Protein AF-A0A5J5U190-F1 (afdb_monomer_lite)

Sequence (48 aa):
MQLVFIVFTGEAWGYLGSRRFLLELDQQPDAVHGLNSSLIQLVFFSFG

Structure (mmC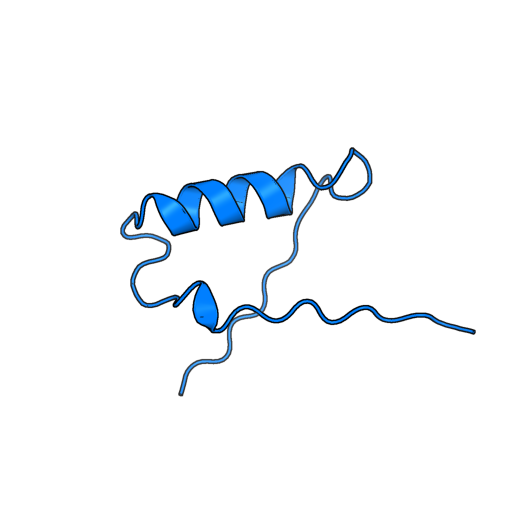IF, N/CA/C/O backbone):
data_AF-A0A5J5U190-F1
#
_entry.id   AF-A0A5J5U190-F1
#
loop_
_atom_site.group_PDB
_atom_site.id
_atom_site.type_symbol
_atom_site.label_atom_id
_atom_site.label_alt_id
_atom_site.label_comp_id
_atom_site.label_asym_id
_atom_site.label_entity_id
_atom_site.label_seq_id
_atom_site.pdbx_PDB_ins_code
_atom_site.Cartn_x
_atom_site.Cartn_y
_atom_site.Cartn_z
_atom_site.occupancy
_atom_site.B_iso_or_equiv
_atom_site.auth_seq_id
_atom_site.auth_comp_id
_atom_site.auth_asym_id
_atom_site.auth_atom_id
_atom_site.pdbx_PDB_model_num
ATOM 1 N N . MET A 1 1 ? -12.749 -17.385 1.466 1.00 69.81 1 MET A N 1
ATOM 2 C CA . MET A 1 1 ? -11.377 -17.019 1.056 1.00 69.81 1 MET A CA 1
ATOM 3 C C . MET A 1 1 ? -11.513 -15.957 -0.018 1.00 69.81 1 MET A C 1
ATOM 5 O O . MET A 1 1 ? -12.185 -16.221 -1.005 1.00 69.81 1 MET A O 1
ATOM 9 N N . GLN A 1 2 ? -11.010 -14.749 0.229 1.00 71.44 2 GLN A N 1
ATOM 10 C CA . GLN A 1 2 ? -11.194 -13.597 -0.656 1.00 71.44 2 GLN A CA 1
ATOM 11 C C . GLN A 1 2 ? -9.829 -13.156 -1.172 1.00 71.44 2 GLN A C 1
ATOM 13 O O . GLN A 1 2 ? -8.902 -12.977 -0.387 1.00 71.44 2 GLN A O 1
ATOM 18 N N . LEU A 1 3 ? -9.710 -13.039 -2.491 1.00 73.50 3 LEU A N 1
ATOM 19 C CA . LEU A 1 3 ? -8.509 -12.568 -3.168 1.00 73.50 3 LEU A CA 1
ATOM 20 C C . LEU A 1 3 ? -8.789 -11.154 -3.678 1.00 73.50 3 LEU A C 1
ATOM 22 O O . LEU A 1 3 ? -9.729 -10.960 -4.446 1.00 73.50 3 LEU A O 1
ATOM 26 N N . VAL A 1 4 ? -8.004 -10.177 -3.226 1.00 75.50 4 VAL A N 1
ATOM 27 C CA . VAL A 1 4 ? -8.152 -8.763 -3.595 1.00 75.50 4 VAL A CA 1
ATOM 28 C C . VAL A 1 4 ? -6.867 -8.305 -4.273 1.00 75.50 4 VAL A C 1
ATOM 30 O O . VAL A 1 4 ? -5.781 -8.492 -3.730 1.00 75.50 4 VAL A O 1
ATOM 33 N N . PHE A 1 5 ? -6.996 -7.706 -5.455 1.00 79.62 5 PHE A N 1
ATOM 34 C CA . PHE A 1 5 ? -5.893 -7.057 -6.159 1.00 79.62 5 PHE A CA 1
ATOM 35 C C . PHE A 1 5 ? -6.025 -5.545 -6.006 1.00 79.62 5 PHE A C 1
ATOM 37 O O . PHE A 1 5 ? -7.106 -4.996 -6.210 1.00 79.62 5 PHE A O 1
ATOM 44 N N . ILE A 1 6 ? -4.926 -4.879 -5.654 1.00 81.56 6 ILE A N 1
ATOM 45 C CA . ILE A 1 6 ? -4.874 -3.429 -5.461 1.00 81.56 6 ILE A CA 1
ATOM 46 C C . ILE A 1 6 ? -3.722 -2.883 -6.301 1.00 81.56 6 ILE A C 1
ATOM 48 O O . ILE A 1 6 ? -2.620 -3.429 -6.280 1.00 81.56 6 ILE A O 1
ATOM 52 N N . VAL A 1 7 ? -3.984 -1.813 -7.050 1.00 86.12 7 VAL A N 1
ATOM 53 C CA . VAL A 1 7 ? -2.984 -1.105 -7.855 1.00 86.12 7 VAL A CA 1
ATOM 54 C C . VAL A 1 7 ? -2.774 0.271 -7.240 1.00 86.12 7 VAL A C 1
ATOM 56 O O . VAL A 1 7 ? -3.720 1.049 -7.133 1.00 86.12 7 VAL A O 1
ATOM 59 N N . PHE A 1 8 ? -1.540 0.576 -6.842 1.00 89.19 8 PHE A N 1
ATOM 60 C CA . PHE A 1 8 ? -1.192 1.870 -6.260 1.00 89.19 8 PHE A CA 1
ATOM 61 C C . PHE A 1 8 ? -0.602 2.811 -7.307 1.00 89.19 8 PHE A C 1
ATOM 63 O O . PHE A 1 8 ? 0.282 2.449 -8.083 1.00 89.19 8 PHE A O 1
ATOM 70 N N . THR A 1 9 ? -1.077 4.052 -7.301 1.00 92.38 9 THR A N 1
ATOM 71 C CA . THR A 1 9 ? -0.521 5.152 -8.093 1.00 92.38 9 THR A CA 1
ATOM 72 C C . THR A 1 9 ? 0.455 5.976 -7.258 1.00 92.38 9 THR A C 1
ATOM 74 O O . THR A 1 9 ? 0.283 6.107 -6.049 1.00 92.38 9 THR A O 1
ATOM 77 N N . GLY A 1 10 ? 1.450 6.594 -7.900 1.00 93.69 10 GLY A N 1
ATOM 78 C CA . GLY A 1 10 ? 2.429 7.436 -7.199 1.00 93.69 10 GLY A CA 1
ATOM 79 C C . GLY A 1 10 ? 3.517 6.651 -6.459 1.00 93.69 10 GLY A C 1
ATOM 80 O O . GLY A 1 10 ? 4.241 7.227 -5.649 1.00 93.69 10 GLY A O 1
ATOM 81 N N . GLU A 1 11 ? 3.679 5.356 -6.748 1.00 92.75 11 GLU A N 1
ATOM 82 C CA . GLU A 1 11 ? 4.726 4.532 -6.127 1.00 92.75 11 GLU A CA 1
ATOM 83 C C . GLU A 1 11 ? 6.139 5.030 -6.467 1.00 92.75 11 GLU A C 1
ATOM 85 O O . GLU A 1 11 ? 7.022 5.029 -5.611 1.00 92.75 11 GLU A O 1
ATOM 90 N N . ALA A 1 12 ? 6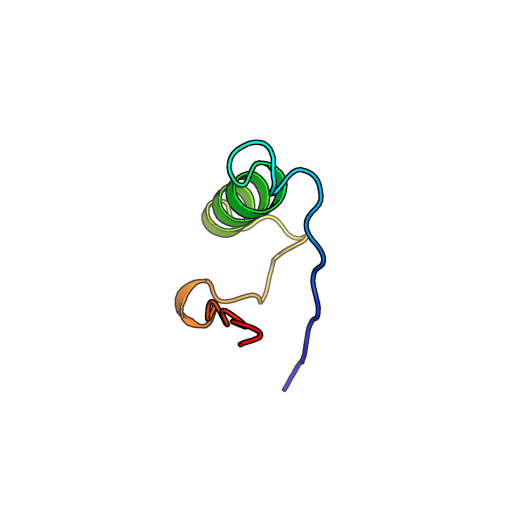.328 5.579 -7.672 1.00 92.50 12 ALA A N 1
ATOM 91 C CA . ALA A 1 12 ? 7.580 6.212 -8.090 1.00 92.50 12 ALA A CA 1
ATOM 92 C C . ALA A 1 12 ? 7.915 7.501 -7.310 1.00 92.50 12 ALA A C 1
ATOM 94 O O . ALA A 1 12 ? 9.057 7.952 -7.332 1.00 92.50 12 ALA A O 1
ATOM 95 N N . TRP A 1 13 ? 6.951 8.095 -6.601 1.00 94.88 13 TRP A N 1
ATOM 96 C CA . TRP A 1 13 ? 7.151 9.289 -5.768 1.00 94.88 13 TRP A CA 1
ATOM 97 C C . TRP A 1 13 ? 7.392 8.933 -4.299 1.00 94.88 13 TRP A C 1
ATOM 99 O O . TRP A 1 13 ? 7.001 9.663 -3.390 1.00 94.88 13 TRP A O 1
ATOM 109 N N . GLY A 1 14 ? 8.036 7.790 -4.063 1.00 91.50 14 GLY A N 1
ATOM 110 C CA . GLY A 1 14 ? 8.334 7.303 -2.722 1.00 91.50 14 GLY A CA 1
ATOM 111 C C . GLY A 1 14 ? 7.154 6.589 -2.068 1.00 91.50 14 GLY A C 1
ATOM 112 O O . GLY A 1 14 ? 6.903 6.804 -0.881 1.00 91.50 14 GLY A O 1
ATOM 113 N N . TYR A 1 15 ? 6.470 5.719 -2.821 1.00 92.12 15 TYR A N 1
ATOM 114 C CA . TYR A 1 15 ? 5.426 4.823 -2.301 1.00 92.12 15 TYR A CA 1
ATOM 115 C C . TYR A 1 15 ? 4.192 5.564 -1.772 1.00 92.12 15 TYR A C 1
ATOM 117 O O . TYR A 1 15 ? 3.624 5.203 -0.743 1.00 92.12 15 TYR A O 1
ATOM 125 N N . LEU A 1 16 ? 3.807 6.668 -2.423 1.00 94.44 16 LEU A N 1
ATOM 126 C CA . LEU A 1 16 ? 2.779 7.568 -1.894 1.00 94.44 16 LEU A CA 1
ATOM 127 C C . LEU A 1 16 ? 1.414 6.872 -1.743 1.00 94.44 16 LEU A C 1
ATOM 129 O O . LEU A 1 16 ? 0.732 7.078 -0.737 1.00 94.44 16 LEU A O 1
ATOM 133 N N . GLY A 1 17 ? 1.031 6.046 -2.722 1.00 92.88 17 GLY A N 1
ATOM 134 C CA . GLY A 1 17 ? -0.242 5.329 -2.729 1.00 92.88 17 GLY A CA 1
ATOM 135 C C . GLY A 1 17 ? -0.272 4.207 -1.696 1.00 92.88 17 GLY A C 1
ATOM 136 O O . GLY A 1 17 ? -1.166 4.168 -0.850 1.00 92.88 17 GLY A O 1
ATOM 137 N N . SER A 1 18 ? 0.734 3.335 -1.708 1.00 90.62 18 SER A N 1
ATOM 138 C CA . SER A 1 18 ? 0.814 2.205 -0.779 1.00 90.62 18 SER A CA 1
ATOM 139 C C . SER A 1 18 ? 0.986 2.648 0.677 1.00 90.62 18 SER A C 1
ATOM 141 O O . SER A 1 18 ? 0.354 2.075 1.563 1.00 90.62 18 SER A O 1
ATOM 143 N N . ARG A 1 19 ? 1.745 3.718 0.955 1.00 91.25 19 ARG A N 1
ATOM 144 C CA . ARG A 1 19 ? 1.859 4.284 2.314 1.00 91.25 19 ARG A CA 1
ATOM 145 C C . ARG A 1 19 ? 0.536 4.823 2.836 1.00 91.25 19 ARG A C 1
ATOM 147 O O . ARG A 1 19 ? 0.224 4.608 4.004 1.00 91.25 19 ARG A O 1
ATOM 154 N N . ARG A 1 20 ? -0.233 5.526 1.996 1.00 91.81 20 ARG A N 1
ATOM 155 C CA . ARG A 1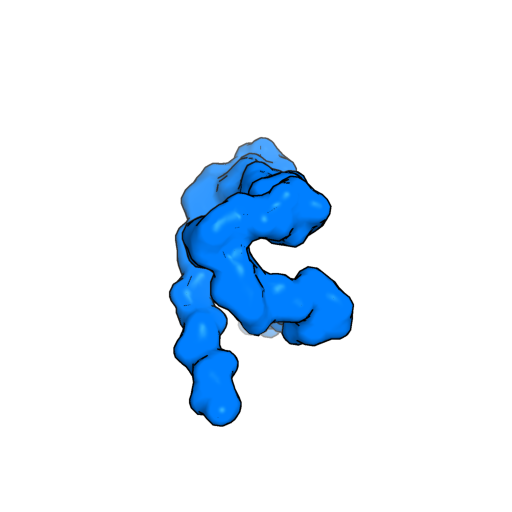 20 ? -1.553 6.037 2.389 1.00 91.81 20 ARG A CA 1
ATOM 156 C C . ARG A 1 20 ? -2.493 4.884 2.729 1.00 91.81 20 ARG A C 1
ATOM 158 O O . ARG A 1 20 ? -3.129 4.922 3.772 1.00 91.81 20 ARG A O 1
ATOM 165 N N . PHE A 1 21 ? -2.495 3.841 1.905 1.00 90.25 21 PHE A N 1
ATOM 166 C CA . PHE A 1 21 ? -3.288 2.642 2.148 1.00 90.25 21 PHE A CA 1
ATOM 167 C C . PHE A 1 21 ? -2.896 1.911 3.438 1.00 90.25 21 PHE A C 1
ATOM 169 O O . PHE A 1 21 ? -3.773 1.526 4.201 1.00 90.25 21 PHE A O 1
ATOM 176 N N . LEU A 1 22 ? -1.598 1.751 3.723 1.00 87.75 22 LEU A N 1
ATOM 177 C CA . LEU A 1 22 ? -1.139 1.149 4.981 1.00 87.75 22 LEU A CA 1
ATOM 178 C C . LEU A 1 22 ? -1.563 1.970 6.207 1.00 87.75 22 LEU A C 1
ATOM 180 O O . LEU A 1 22 ? -1.912 1.396 7.233 1.00 87.75 22 LEU A O 1
ATOM 184 N N . LEU A 1 23 ? -1.559 3.300 6.092 1.00 89.06 23 LEU A N 1
ATOM 185 C CA . LEU A 1 23 ? -2.035 4.192 7.147 1.00 89.06 23 LEU A CA 1
ATOM 186 C C . LEU A 1 23 ? -3.549 4.068 7.355 1.00 89.06 23 LEU A C 1
ATOM 188 O O . LEU A 1 23 ? -4.003 4.021 8.492 1.00 89.06 23 LEU A O 1
ATOM 192 N N . GLU A 1 24 ? -4.327 3.977 6.277 1.00 88.00 24 GLU A N 1
ATOM 193 C CA . GLU A 1 24 ? -5.769 3.723 6.366 1.00 88.00 24 GLU A CA 1
ATOM 194 C C . GLU A 1 24 ? -6.051 2.338 6.960 1.00 88.00 24 GLU A C 1
ATOM 196 O O . GLU A 1 24 ? -6.884 2.222 7.846 1.00 88.00 24 GLU A O 1
ATOM 201 N N . LEU A 1 25 ? -5.312 1.299 6.569 1.00 86.88 25 LEU A N 1
ATOM 202 C CA . LEU A 1 25 ? -5.395 -0.039 7.170 1.00 86.88 25 LEU A CA 1
ATOM 203 C C . LEU A 1 25 ? -5.191 -0.040 8.684 1.00 86.88 25 LEU A C 1
ATOM 205 O O . LEU A 1 25 ? -5.924 -0.730 9.390 1.00 86.88 25 LEU A O 1
ATOM 209 N N . ASP A 1 26 ? -4.215 0.720 9.175 1.00 86.12 26 ASP A N 1
ATOM 210 C CA . ASP A 1 26 ? -3.944 0.849 10.610 1.00 86.12 26 ASP A CA 1
ATOM 211 C C . ASP A 1 26 ? -5.115 1.512 11.356 1.00 86.12 26 ASP A C 1
ATOM 213 O O . ASP A 1 26 ? -5.439 1.151 12.485 1.00 86.12 26 ASP A O 1
ATOM 217 N N 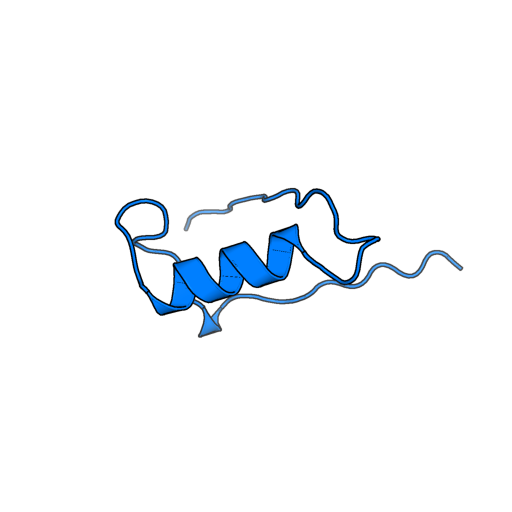. GLN A 1 27 ? -5.819 2.430 10.688 1.00 87.56 27 GLN A N 1
ATOM 218 C CA . GLN A 1 27 ? -6.992 3.124 11.224 1.00 87.56 27 GLN A CA 1
ATOM 219 C C . GLN A 1 27 ? -8.287 2.295 11.168 1.00 87.56 27 GLN A C 1
ATOM 221 O O . GLN A 1 27 ? -9.287 2.706 11.755 1.00 87.56 27 GLN A O 1
ATOM 226 N N . GLN A 1 28 ? -8.285 1.152 10.474 1.00 82.81 28 GLN A N 1
ATOM 227 C CA . GLN A 1 28 ? -9.430 0.245 10.297 1.00 82.81 28 GLN A CA 1
ATOM 228 C C . GLN A 1 28 ? -10.778 0.903 9.894 1.00 82.81 28 GLN A C 1
ATOM 230 O O . GLN A 1 28 ? -11.810 0.595 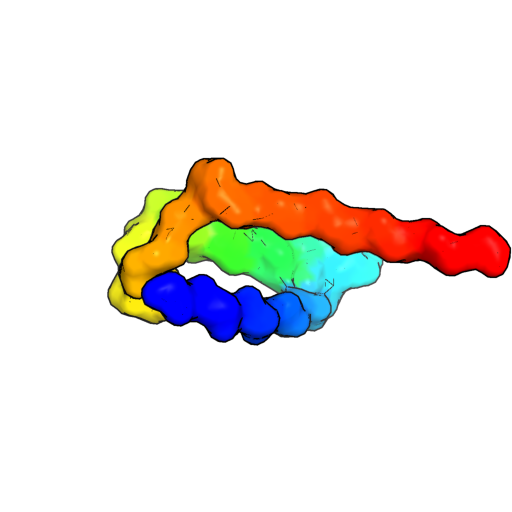10.494 1.00 82.81 28 GLN A O 1
ATOM 235 N N . PRO A 1 29 ? -10.838 1.781 8.874 1.00 80.69 29 PRO A N 1
ATOM 236 C CA . PRO A 1 29 ? -12.099 2.279 8.335 1.00 80.69 29 PRO A CA 1
ATOM 237 C C . PRO A 1 29 ? -12.911 1.165 7.652 1.00 80.69 29 PRO A C 1
ATOM 239 O O . PRO A 1 29 ? -12.360 0.169 7.178 1.00 80.69 29 PRO A O 1
ATOM 242 N N . ASP A 1 30 ? -14.223 1.375 7.504 1.00 82.06 30 ASP A N 1
ATOM 243 C CA . ASP A 1 30 ? -15.143 0.406 6.880 1.00 82.06 30 ASP A CA 1
ATOM 244 C C . ASP A 1 30 ? -14.680 -0.071 5.490 1.00 82.06 30 ASP A C 1
ATOM 246 O O . ASP A 1 30 ? -14.889 -1.223 5.116 1.00 82.06 30 ASP A O 1
ATOM 250 N N . ALA A 1 31 ? -13.996 0.794 4.735 1.00 79.00 31 ALA A N 1
ATOM 251 C CA . ALA A 1 31 ? -13.490 0.495 3.395 1.00 79.00 31 ALA A CA 1
ATOM 252 C C . ALA A 1 31 ? -12.422 -0.618 3.353 1.00 79.00 31 ALA A C 1
ATOM 254 O O . ALA A 1 31 ? -12.266 -1.274 2.324 1.00 79.00 31 ALA A O 1
ATOM 255 N N . VAL A 1 32 ? -11.692 -0.837 4.451 1.00 76.38 32 VAL A N 1
ATOM 256 C CA . VAL A 1 32 ? -10.663 -1.889 4.584 1.00 76.38 32 VAL A CA 1
ATOM 257 C C . VAL A 1 32 ? -11.057 -2.944 5.619 1.00 76.38 32 VAL A C 1
ATOM 259 O O . VAL A 1 32 ? -10.259 -3.819 5.960 1.00 76.38 32 VAL A O 1
ATOM 262 N N . HIS A 1 33 ? -12.293 -2.882 6.116 1.00 77.44 33 HIS A N 1
ATOM 263 C CA . HIS A 1 33 ? -12.795 -3.788 7.133 1.00 77.44 33 HIS A CA 1
ATOM 264 C C . HIS A 1 33 ? -12.790 -5.234 6.614 1.00 77.44 33 HIS A C 1
ATOM 266 O O . HIS A 1 33 ? -13.371 -5.556 5.577 1.00 77.44 33 HIS A O 1
ATOM 272 N N . GLY A 1 34 ? -12.087 -6.111 7.333 1.00 77.44 34 GLY A N 1
ATOM 273 C CA . GLY A 1 34 ? -11.858 -7.504 6.934 1.00 77.44 34 GLY A CA 1
ATOM 274 C C . GLY A 1 34 ? -10.511 -7.768 6.251 1.00 77.44 34 GLY A C 1
ATOM 275 O O . GLY A 1 34 ? -10.144 -8.933 6.089 1.00 77.44 34 GLY A O 1
ATOM 276 N N . LEU A 1 35 ? -9.734 -6.734 5.910 1.00 79.38 35 LEU A N 1
ATOM 277 C CA . LEU A 1 35 ? -8.331 -6.896 5.529 1.00 79.38 35 LEU A CA 1
ATOM 278 C C . LEU A 1 35 ? -7.466 -6.983 6.790 1.00 79.38 35 LEU A C 1
ATOM 280 O O . LEU A 1 35 ? -7.491 -6.102 7.645 1.00 79.38 35 LEU A O 1
ATOM 284 N N . ASN A 1 36 ? -6.683 -8.054 6.907 1.00 73.12 36 ASN A N 1
ATOM 285 C CA . ASN A 1 36 ? -5.728 -8.206 7.997 1.00 73.12 36 ASN A CA 1
ATOM 286 C C . ASN A 1 36 ? -4.343 -7.750 7.525 1.00 73.12 36 ASN A C 1
ATOM 288 O O . ASN A 1 36 ? -3.749 -8.374 6.644 1.00 73.12 36 ASN A O 1
ATOM 292 N N . SER A 1 37 ? -3.820 -6.688 8.140 1.00 69.62 37 SER A N 1
ATOM 293 C CA . SER A 1 37 ? -2.503 -6.127 7.827 1.00 69.62 37 SER A CA 1
ATOM 294 C C . SER A 1 37 ? -1.354 -7.122 8.028 1.00 69.62 37 SER A C 1
ATOM 296 O O . SER A 1 37 ? -0.374 -7.078 7.290 1.00 69.62 37 SER A O 1
ATOM 298 N N . SER A 1 38 ? -1.497 -8.083 8.947 1.00 71.88 38 SER A N 1
ATOM 299 C CA . SER A 1 38 ? -0.509 -9.149 9.181 1.00 71.88 38 SER A CA 1
ATOM 300 C C . SER A 1 38 ? -0.434 -10.173 8.043 1.00 71.88 38 SER A C 1
ATOM 302 O O . SER A 1 38 ? 0.491 -10.979 8.008 1.00 71.88 38 SER A O 1
ATOM 304 N N . LEU A 1 39 ? -1.403 -10.163 7.121 1.00 70.94 39 LEU A N 1
ATOM 305 C CA . LEU A 1 39 ? -1.455 -11.051 5.956 1.00 70.94 39 LEU A CA 1
ATOM 306 C C . LEU A 1 39 ? -1.038 -10.345 4.655 1.00 70.94 39 LEU A C 1
ATOM 308 O O . LEU A 1 39 ? -1.145 -10.932 3.579 1.00 70.94 39 LEU A O 1
ATOM 312 N N . ILE A 1 40 ? -0.573 -9.092 4.727 1.00 73.00 40 ILE A N 1
ATOM 313 C CA . ILE A 1 40 ? -0.102 -8.351 3.555 1.00 73.00 40 ILE A CA 1
ATOM 314 C C . ILE A 1 40 ? 1.327 -8.784 3.234 1.00 73.00 40 ILE A C 1
ATOM 316 O O . ILE A 1 40 ? 2.254 -8.545 4.007 1.00 73.00 40 ILE A O 1
ATOM 320 N N . GLN A 1 41 ? 1.510 -9.393 2.063 1.00 68.50 41 GLN A N 1
ATOM 321 C CA . GLN A 1 41 ? 2.818 -9.802 1.560 1.00 68.50 41 GLN A CA 1
ATOM 322 C C . GLN A 1 41 ? 3.247 -8.910 0.393 1.00 68.50 41 GLN A C 1
ATOM 324 O O . GLN A 1 41 ? 2.544 -8.798 -0.611 1.00 68.50 41 GLN A O 1
ATOM 329 N N . LEU A 1 42 ? 4.428 -8.300 0.509 1.00 69.88 42 LEU A N 1
ATOM 330 C CA . LEU A 1 42 ? 5.081 -7.629 -0.610 1.00 69.88 42 LEU A CA 1
ATOM 331 C C . LEU A 1 42 ? 5.663 -8.694 -1.547 1.00 69.88 42 LEU A C 1
ATOM 333 O O . LEU A 1 42 ? 6.555 -9.445 -1.155 1.00 69.88 42 LEU A O 1
ATOM 337 N N . VAL A 1 43 ? 5.187 -8.740 -2.790 1.00 68.50 43 VAL A N 1
ATOM 338 C CA . VAL A 1 43 ? 5.783 -9.573 -3.842 1.00 68.50 43 VAL A CA 1
ATOM 339 C C . VAL A 1 43 ? 6.563 -8.661 -4.780 1.00 68.50 43 VAL A C 1
ATOM 341 O O . VAL A 1 43 ? 5.978 -7.886 -5.532 1.00 68.50 43 VAL A O 1
ATOM 344 N N . PHE A 1 44 ? 7.892 -8.734 -4.714 1.00 64.69 44 PHE A N 1
ATOM 345 C CA . PHE A 1 44 ? 8.768 -7.986 -5.610 1.00 64.69 44 PHE A CA 1
ATOM 346 C C . PHE A 1 44 ? 9.076 -8.840 -6.842 1.00 64.69 44 PHE A C 1
ATOM 348 O O . PHE A 1 44 ? 9.636 -9.928 -6.717 1.00 64.69 44 PHE A O 1
ATOM 355 N N . PHE A 1 45 ? 8.718 -8.355 -8.031 1.00 63.38 45 PHE A N 1
ATOM 356 C CA . PHE A 1 45 ? 9.136 -8.971 -9.289 1.00 63.38 45 PHE A CA 1
ATOM 357 C C . PHE A 1 45 ? 10.376 -8.247 -9.811 1.00 63.38 45 PHE A C 1
ATOM 359 O O . PHE A 1 45 ? 10.306 -7.081 -10.191 1.00 63.38 45 PHE A O 1
ATOM 366 N N . SER A 1 46 ? 11.510 -8.947 -9.833 1.00 71.00 46 SER A N 1
ATOM 367 C CA . SER A 1 46 ? 12.696 -8.523 -10.576 1.00 71.00 46 SER A CA 1
ATOM 368 C C . SER A 1 46 ? 12.673 -9.233 -11.922 1.00 71.00 46 SER A C 1
ATOM 370 O O . 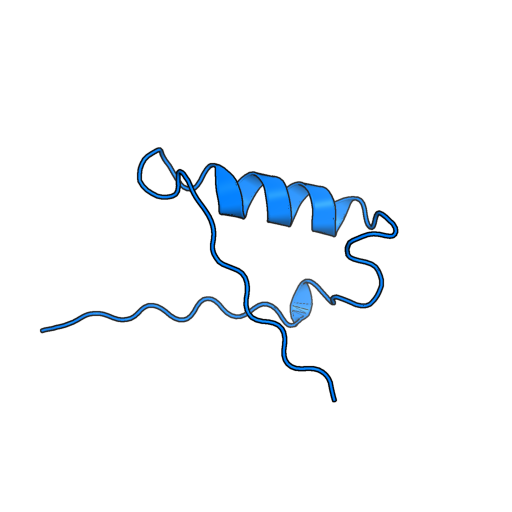SER A 1 46 ? 12.814 -10.453 -11.972 1.00 71.00 46 SER A O 1
ATOM 372 N N . PHE A 1 47 ? 12.487 -8.485 -13.006 1.00 67.81 47 PHE A N 1
ATOM 373 C CA . PHE A 1 47 ? 12.814 -8.999 -14.332 1.00 67.81 47 PHE A CA 1
ATOM 374 C C . PHE A 1 47 ? 14.331 -8.890 -14.503 1.00 67.81 47 PHE A C 1
ATOM 376 O O . PHE A 1 47 ? 14.893 -7.814 -14.296 1.00 67.81 47 PHE A O 1
ATOM 383 N N . GLY A 1 48 ? 14.973 -10.032 -14.756 1.00 58.16 48 GLY A N 1
ATOM 384 C CA . GLY A 1 48 ? 16.375 -10.103 -15.169 1.00 58.16 48 GLY A CA 1
ATOM 385 C C . GLY A 1 48 ? 16.548 -9.686 -16.619 1.00 58.16 48 GLY A C 1
ATOM 386 O O . GLY A 1 48 ? 15.603 -9.924 -17.407 1.00 58.16 48 GLY A O 1
#

Foldseek 3Di:
DDDDDDDFDCVVVVHVRVVVVVVVVVVCDPVCPPPDPVPDDDDDDDDD

Secondary structure (DSSP, 8-state):
--------S-GGGTSHHHHHHHHHHHH--GGGTT--GGG---------

Organism: Gossypium barbadense (NCBI:txid3634)

pLDDT: mean 80.81, std 9.87, range [58.16, 94.88]

InterPro domains:
  IPR008710 Nicastrin [PTHR21092] (2-43)

Radius of gyration: 12.2 Å; chains: 1; bounding box: 32×26×26 Å